Protein AF-A0A436BIY8-F1 (afdb_monomer_lite)

Secondary structure (DSSP, 8-state):
-HHHHSHHHHHHHHT-TTEEEEEE-TTSEEEEEETTTEEEEEEEE--

Sequence (47 aa):
MLRTALGPAIARFLEAPDIVEVMLNPDGRLWVDRLREGLCATDELLV

pLDDT: mean 93.42, std 5.83, range [75.81, 98.06]

Radius of gyration: 10.49 Å; chains: 1; bounding box: 26×21×24 Å

Foldseek 3Di:
DVLVVVDPVVNVLVPDPFWDDWDQDPQQWIWTQGHPPGIGTDPDGDD

Structure (mmCIF, N/CA/C/O backbone):
data_AF-A0A436BIY8-F1
#
_entry.id   AF-A0A436BIY8-F1
#
loop_
_atom_site.group_PDB
_atom_site.id
_atom_site.type_symbol
_atom_site.label_atom_id
_atom_site.label_alt_id
_atom_site.label_comp_id
_atom_site.label_asym_id
_atom_site.label_entity_id
_atom_site.label_seq_id
_atom_site.pdbx_PDB_ins_code
_atom_site.Cartn_x
_atom_site.Cartn_y
_atom_site.Cartn_z
_atom_site.occupancy
_atom_site.B_iso_or_equiv
_atom_site.auth_seq_id
_atom_site.auth_comp_id
_atom_site.auth_asym_id
_atom_site.auth_atom_id
_atom_site.pdbx_PDB_model_num
ATOM 1 N N . MET A 1 1 ? 15.439 10.925 0.191 1.00 76.31 1 MET A N 1
ATOM 2 C CA . MET A 1 1 ? 14.390 10.822 1.233 1.00 76.31 1 MET A CA 1
ATOM 3 C C . MET A 1 1 ? 13.469 9.662 0.873 1.00 76.31 1 MET A C 1
ATOM 5 O O . MET A 1 1 ? 13.214 9.476 -0.306 1.00 76.31 1 MET A O 1
ATOM 9 N N . LEU A 1 2 ? 12.976 8.877 1.836 1.00 76.00 2 LEU A N 1
ATOM 10 C CA . LEU A 1 2 ? 12.178 7.669 1.554 1.00 76.00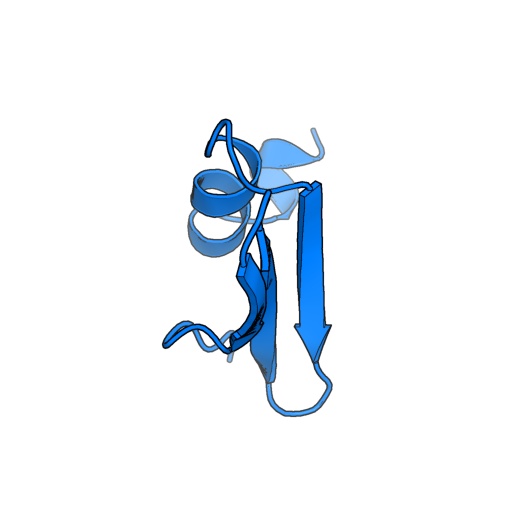 2 LEU A CA 1
ATOM 11 C C . LEU A 1 2 ? 10.890 7.968 0.758 1.00 76.00 2 LEU A C 1
ATOM 13 O O . LEU A 1 2 ? 10.588 7.272 -0.203 1.00 76.00 2 LEU A O 1
ATOM 17 N N . ARG A 1 3 ? 10.194 9.071 1.073 1.00 75.81 3 ARG A N 1
ATOM 18 C CA . ARG A 1 3 ? 8.964 9.492 0.372 1.00 75.81 3 ARG A CA 1
ATOM 19 C C . ARG A 1 3 ? 9.164 9.713 -1.133 1.00 75.81 3 ARG A C 1
ATOM 21 O O . ARG A 1 3 ? 8.292 9.366 -1.916 1.00 75.81 3 ARG A O 1
ATOM 28 N N . THR A 1 4 ? 10.313 10.252 -1.548 1.00 82.56 4 THR A N 1
ATOM 29 C CA . THR A 1 4 ? 10.616 10.456 -2.975 1.00 82.56 4 THR A CA 1
ATOM 30 C C . THR A 1 4 ? 11.051 9.168 -3.670 1.00 82.56 4 THR A C 1
ATOM 32 O O . THR A 1 4 ? 10.927 9.074 -4.882 1.00 82.56 4 THR A O 1
ATOM 35 N N . ALA A 1 5 ? 11.565 8.186 -2.922 1.00 88.12 5 ALA A N 1
ATOM 36 C CA . ALA A 1 5 ? 12.006 6.904 -3.470 1.00 88.12 5 ALA A CA 1
ATOM 37 C C . ALA A 1 5 ? 10.835 5.950 -3.757 1.00 88.12 5 ALA A C 1
ATOM 39 O O . ALA A 1 5 ? 10.901 5.173 -4.700 1.00 88.12 5 ALA A O 1
ATOM 40 N N . LEU A 1 6 ? 9.766 6.024 -2.960 1.00 88.69 6 LEU A N 1
ATOM 41 C CA . LEU A 1 6 ? 8.611 5.123 -3.057 1.00 88.69 6 LEU A CA 1
ATOM 42 C C . LEU A 1 6 ? 7.586 5.523 -4.135 1.00 88.69 6 LEU A C 1
ATOM 44 O O . LEU A 1 6 ? 6.668 4.763 -4.429 1.00 88.69 6 LEU A O 1
ATOM 48 N N . GLY A 1 7 ? 7.735 6.706 -4.734 1.00 90.19 7 GLY A N 1
ATOM 49 C CA . GLY A 1 7 ? 6.836 7.195 -5.776 1.00 90.19 7 GLY A CA 1
ATOM 50 C C . GLY A 1 7 ? 5.436 7.594 -5.273 1.00 90.19 7 GLY A C 1
ATOM 51 O O . GLY A 1 7 ? 5.063 7.343 -4.123 1.00 90.19 7 GLY A O 1
ATOM 52 N N . PRO A 1 8 ? 4.636 8.245 -6.136 1.00 89.88 8 PRO A N 1
ATOM 53 C CA . PRO A 1 8 ? 3.333 8.796 -5.758 1.00 89.88 8 PRO A CA 1
ATOM 54 C C . PRO A 1 8 ? 2.298 7.715 -5.414 1.00 89.88 8 PRO A C 1
ATOM 56 O O . PRO A 1 8 ? 1.379 7.973 -4.638 1.00 89.88 8 PRO A O 1
ATOM 59 N N . ALA A 1 9 ? 2.447 6.508 -5.968 1.00 89.81 9 ALA A N 1
ATOM 60 C CA . ALA A 1 9 ? 1.507 5.419 -5.745 1.00 89.81 9 ALA A CA 1
ATOM 61 C C . ALA A 1 9 ? 1.508 4.929 -4.296 1.00 89.81 9 ALA A C 1
ATOM 63 O O . ALA A 1 9 ? 0.456 4.838 -3.674 1.00 89.81 9 ALA A O 1
ATOM 64 N N . ILE A 1 10 ? 2.692 4.695 -3.730 1.00 93.69 10 ILE A N 1
ATOM 65 C CA . ILE A 1 10 ? 2.834 4.274 -2.333 1.00 93.69 10 ILE A CA 1
ATOM 66 C C . ILE A 1 10 ? 2.624 5.467 -1.391 1.00 93.69 10 ILE A C 1
ATOM 68 O O . ILE A 1 10 ? 1.991 5.320 -0.346 1.00 93.69 10 ILE A O 1
ATOM 72 N N . ALA A 1 11 ? 3.102 6.663 -1.762 1.00 92.94 11 ALA A N 1
ATOM 73 C CA . ALA A 1 11 ? 2.998 7.855 -0.918 1.00 92.94 11 ALA A CA 1
ATOM 74 C C . ALA A 1 11 ? 1.551 8.182 -0.515 1.00 92.94 11 ALA A C 1
ATOM 76 O O . ALA A 1 11 ? 1.317 8.508 0.646 1.00 92.94 11 ALA A O 1
ATOM 77 N N . ARG A 1 12 ? 0.583 8.017 -1.430 1.00 92.88 12 ARG A N 1
ATOM 78 C CA . ARG A 1 12 ? -0.836 8.272 -1.134 1.00 92.88 12 ARG A CA 1
ATOM 79 C C . ARG A 1 12 ? -1.374 7.373 -0.017 1.00 92.88 12 ARG A C 1
ATOM 81 O O . ARG A 1 12 ? -2.175 7.816 0.796 1.00 92.88 12 ARG A O 1
ATOM 88 N N . PHE A 1 13 ? -0.940 6.112 0.019 1.00 95.12 13 PHE A N 1
ATOM 89 C CA . PHE A 1 13 ? -1.399 5.153 1.020 1.00 95.12 13 PHE A CA 1
ATOM 90 C C . PHE A 1 13 ? -0.757 5.436 2.378 1.00 95.12 13 PHE A C 1
ATOM 92 O O . PHE A 1 13 ? -1.431 5.355 3.395 1.00 95.12 13 PHE A O 1
ATOM 99 N N . LEU A 1 14 ? 0.508 5.866 2.390 1.00 92.81 14 LEU A N 1
ATOM 100 C CA . LEU A 1 14 ? 1.200 6.290 3.612 1.00 92.81 14 LEU A CA 1
ATOM 101 C C . LEU A 1 14 ? 0.637 7.583 4.227 1.00 92.81 14 LEU A C 1
ATOM 103 O O . LEU A 1 14 ? 0.952 7.903 5.370 1.00 92.81 14 LEU A O 1
ATOM 107 N N . GLU A 1 15 ? -0.137 8.359 3.469 1.00 93.25 15 GLU A N 1
ATOM 108 C CA . GLU A 1 15 ? -0.788 9.589 3.934 1.00 93.25 15 GLU A CA 1
ATOM 109 C C . GLU A 1 15 ? -2.223 9.353 4.427 1.00 93.25 15 GLU A C 1
ATOM 111 O O . GLU A 1 15 ? -2.798 10.232 5.071 1.00 93.25 15 GLU A O 1
ATOM 116 N N . ALA A 1 16 ? -2.800 8.177 4.162 1.00 95.44 16 ALA A N 1
ATOM 117 C CA . ALA A 1 16 ? -4.149 7.847 4.596 1.00 95.44 16 ALA A CA 1
ATOM 118 C C . ALA A 1 16 ? -4.172 7.563 6.114 1.00 95.44 16 ALA A C 1
ATOM 120 O O . ALA A 1 16 ? -3.454 6.679 6.582 1.00 95.44 16 ALA A O 1
ATOM 121 N N . PRO A 1 17 ? -4.998 8.280 6.901 1.00 96.62 17 PRO A N 1
ATOM 122 C CA . PRO A 1 17 ? -4.967 8.210 8.367 1.00 96.62 17 PRO A CA 1
ATOM 123 C C . PRO A 1 17 ? -5.468 6.880 8.941 1.00 96.62 17 PRO A C 1
ATOM 125 O O . PRO A 1 17 ? -5.304 6.615 10.129 1.00 96.62 17 PRO A O 1
ATOM 128 N N . ASP A 1 18 ? -6.121 6.068 8.121 1.00 97.38 18 ASP A N 1
ATOM 129 C CA . ASP A 1 18 ? -6.688 4.781 8.483 1.00 97.38 18 ASP A CA 1
ATOM 130 C C . ASP A 1 18 ? -5.891 3.591 7.938 1.00 97.38 18 ASP A C 1
ATOM 132 O O . ASP A 1 18 ? -6.273 2.455 8.200 1.00 97.38 18 ASP A O 1
ATOM 136 N N . ILE A 1 19 ? -4.784 3.821 7.227 1.00 97.25 19 ILE A N 1
ATOM 137 C CA . ILE A 1 19 ? -3.891 2.761 6.751 1.00 97.25 19 ILE A CA 1
ATOM 138 C C . ILE A 1 19 ? -2.756 2.552 7.755 1.00 97.25 19 ILE A C 1
ATOM 140 O O . ILE A 1 19 ? -2.081 3.494 8.164 1.00 97.25 19 ILE A O 1
ATOM 144 N N . VAL A 1 20 ? -2.545 1.294 8.139 1.00 97.19 20 VAL A N 1
ATOM 145 C CA . VAL A 1 20 ? -1.514 0.868 9.095 1.00 97.19 20 VAL A CA 1
ATOM 146 C C . VAL A 1 20 ? -0.272 0.352 8.371 1.00 97.19 20 VAL A C 1
ATOM 148 O O . VAL A 1 20 ? 0.851 0.660 8.770 1.00 97.19 20 VAL A O 1
ATOM 151 N N . GLU A 1 21 ? -0.465 -0.403 7.290 1.00 96.94 21 GLU A N 1
ATOM 152 C CA . GLU A 1 21 ? 0.607 -1.041 6.525 1.00 96.94 21 GLU A CA 1
ATOM 153 C C . GLU A 1 21 ? 0.327 -0.965 5.017 1.00 9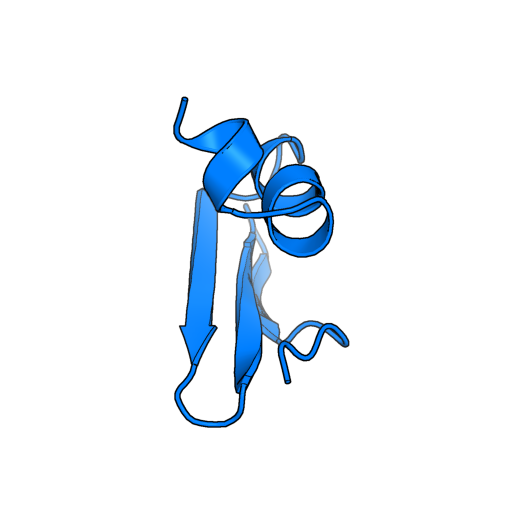6.94 21 GLU A C 1
ATOM 155 O O . GLU A 1 21 ? -0.824 -1.043 4.585 1.00 96.94 21 GLU A O 1
ATOM 160 N N . VAL A 1 22 ? 1.390 -0.825 4.216 1.00 96.31 22 VAL A N 1
ATOM 161 C CA . VAL A 1 22 ? 1.357 -0.914 2.748 1.00 96.31 22 VAL A CA 1
ATOM 162 C C . VAL A 1 22 ? 2.349 -1.985 2.312 1.00 96.31 22 VAL A C 1
ATOM 164 O O . VAL A 1 22 ? 3.540 -1.887 2.605 1.00 96.31 22 VAL A O 1
ATOM 167 N N . MET A 1 23 ? 1.867 -2.984 1.583 1.00 96.44 23 MET A N 1
ATOM 168 C CA . MET A 1 23 ? 2.642 -4.137 1.134 1.00 96.44 23 MET A CA 1
ATOM 169 C C . MET A 1 23 ? 2.670 -4.189 -0.390 1.00 96.44 23 MET A C 1
ATOM 171 O O . MET A 1 23 ? 1.621 -4.135 -1.029 1.00 96.44 23 MET A O 1
ATOM 175 N N . LEU A 1 24 ? 3.857 -4.351 -0.976 1.00 95.06 24 LEU A N 1
ATOM 176 C CA . LEU A 1 24 ? 4.004 -4.734 -2.379 1.00 95.06 24 LEU A CA 1
ATOM 177 C C . LEU A 1 24 ? 4.144 -6.249 -2.465 1.00 95.06 24 LEU A C 1
ATOM 179 O O . LEU A 1 24 ? 5.124 -6.808 -1.971 1.00 95.06 24 LEU A O 1
ATOM 183 N N . ASN A 1 25 ? 3.167 -6.899 -3.091 1.00 95.56 25 ASN A N 1
ATOM 184 C CA . ASN A 1 25 ? 3.194 -8.339 -3.285 1.00 95.56 25 ASN A CA 1
ATOM 185 C C . ASN A 1 25 ? 3.981 -8.742 -4.544 1.00 95.56 25 ASN A C 1
ATOM 187 O O . ASN A 1 25 ? 4.169 -7.926 -5.448 1.00 95.56 25 ASN A O 1
ATOM 191 N N . PRO A 1 26 ? 4.448 -10.007 -4.628 1.00 96.94 26 PRO A N 1
ATOM 192 C CA . PRO A 1 26 ? 5.240 -10.492 -5.764 1.00 96.94 26 PRO A CA 1
ATOM 193 C C . PRO A 1 26 ? 4.539 -10.426 -7.127 1.00 96.94 26 PRO A C 1
ATOM 195 O O . PRO A 1 26 ? 5.205 -10.455 -8.156 1.00 96.94 26 PRO A O 1
ATOM 198 N N . ASP A 1 27 ? 3.208 -10.347 -7.143 1.00 96.00 27 ASP A N 1
ATOM 199 C CA . ASP A 1 27 ? 2.388 -10.152 -8.343 1.00 96.00 27 ASP A CA 1
ATOM 200 C C . ASP A 1 27 ? 2.320 -8.679 -8.797 1.00 96.00 27 ASP A C 1
ATOM 202 O O . ASP A 1 27 ? 1.613 -8.353 -9.750 1.00 96.00 27 ASP A O 1
ATOM 206 N N . GLY A 1 28 ? 3.042 -7.787 -8.115 1.00 95.00 28 GLY A N 1
ATOM 207 C CA . GLY A 1 28 ? 3.080 -6.353 -8.382 1.00 95.00 28 GLY A CA 1
ATOM 208 C C . GLY A 1 28 ? 1.918 -5.578 -7.762 1.00 95.00 28 GLY A C 1
ATOM 209 O O . GLY A 1 28 ? 1.898 -4.350 -7.843 1.00 95.00 28 GLY A O 1
ATOM 210 N N . ARG A 1 29 ? 0.946 -6.245 -7.126 1.00 97.00 29 ARG A N 1
ATOM 211 C CA . ARG A 1 29 ? -0.212 -5.572 -6.531 1.00 97.00 29 ARG A CA 1
ATOM 212 C C . ARG A 1 29 ? 0.119 -5.003 -5.161 1.00 97.00 29 ARG A C 1
ATOM 214 O O . ARG A 1 29 ? 0.733 -5.671 -4.327 1.00 97.00 29 ARG A O 1
ATOM 221 N N . LEU A 1 30 ? -0.376 -3.796 -4.892 1.00 97.12 30 LEU A N 1
ATOM 222 C CA . LEU A 1 30 ? -0.354 -3.249 -3.541 1.00 97.12 30 LEU A CA 1
ATOM 223 C C . LEU A 1 30 ? -1.530 -3.761 -2.710 1.00 97.12 30 LEU A C 1
ATOM 225 O O . LEU A 1 30 ? -2.684 -3.781 -3.151 1.00 97.12 30 LEU A O 1
ATOM 229 N N . TRP A 1 31 ? -1.222 -4.139 -1.479 1.00 97.88 31 TRP A N 1
ATOM 230 C CA . TRP A 1 31 ? -2.179 -4.474 -0.435 1.00 97.88 31 TRP A CA 1
ATOM 231 C C . TRP A 1 31 ? -2.009 -3.501 0.728 1.00 97.88 31 TRP A C 1
ATOM 233 O O . TRP A 1 31 ? -0.915 -2.978 0.950 1.00 97.88 31 TRP A O 1
ATOM 243 N N . VAL A 1 32 ? -3.095 -3.240 1.449 1.00 98.06 32 VAL A N 1
ATOM 244 C CA . VAL A 1 32 ? -3.101 -2.338 2.603 1.00 98.06 32 VAL A CA 1
ATOM 245 C C . VAL A 1 32 ? -3.801 -2.995 3.781 1.00 98.06 32 VAL A C 1
ATOM 247 O O . VAL A 1 32 ? -4.817 -3.660 3.593 1.00 98.06 32 VAL A O 1
ATOM 250 N N . ASP A 1 33 ? -3.280 -2.795 4.987 1.00 98.00 33 ASP A N 1
ATOM 251 C CA . ASP A 1 33 ? -4.027 -3.064 6.219 1.00 98.00 33 ASP A CA 1
ATOM 252 C C . ASP A 1 33 ? -4.710 -1.772 6.672 1.00 98.00 33 ASP A C 1
ATOM 254 O O . ASP A 1 33 ? -4.040 -0.753 6.879 1.00 98.00 33 ASP A O 1
ATOM 258 N N . ARG A 1 34 ? -6.040 -1.794 6.788 1.00 97.62 34 ARG A N 1
ATOM 259 C CA . ARG A 1 34 ? -6.845 -0.630 7.164 1.00 97.62 34 ARG A CA 1
ATOM 260 C C . ARG A 1 34 ? -7.502 -0.832 8.524 1.00 97.62 34 ARG A C 1
ATOM 262 O O . ARG A 1 34 ? -8.088 -1.874 8.820 1.00 97.62 34 ARG A O 1
ATOM 269 N N . LEU A 1 35 ? -7.482 0.218 9.342 1.00 97.50 35 LEU A N 1
ATOM 270 C CA . LEU A 1 35 ? -8.150 0.255 10.636 1.00 97.50 35 LEU A CA 1
ATOM 271 C C . LEU A 1 35 ? -9.607 -0.198 10.499 1.00 97.50 35 LEU A C 1
ATOM 273 O O . LEU A 1 35 ? -10.39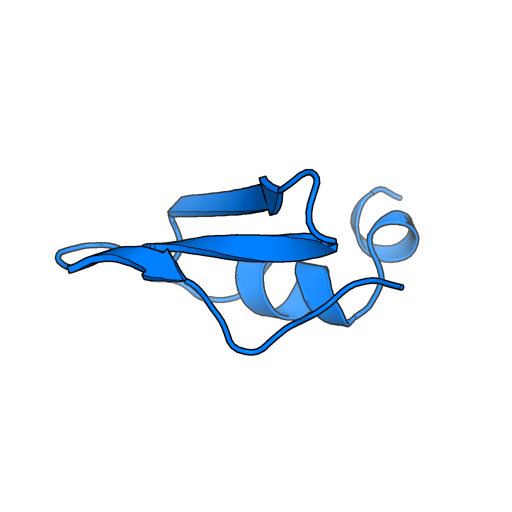3 0.411 9.781 1.00 97.50 35 LEU A O 1
ATOM 277 N N . ARG A 1 36 ? -9.974 -1.225 11.275 1.00 94.88 36 ARG A N 1
ATOM 278 C CA . ARG A 1 36 ? -11.325 -1.818 11.357 1.00 94.88 36 ARG A CA 1
ATOM 279 C C . ARG A 1 36 ? -11.771 -2.643 10.143 1.00 94.88 36 ARG A C 1
ATOM 281 O O . ARG A 1 36 ? -12.780 -3.329 10.270 1.00 94.88 36 ARG A O 1
ATOM 288 N N . GLU A 1 37 ? -11.039 -2.626 9.031 1.00 96.31 37 GLU A N 1
ATOM 289 C CA . GLU A 1 37 ? -11.337 -3.435 7.835 1.00 96.31 37 GLU A CA 1
ATOM 290 C C . GLU A 1 37 ? -10.361 -4.610 7.668 1.00 96.31 37 GLU A C 1
ATOM 292 O O . GLU A 1 37 ? -10.740 -5.655 7.141 1.00 96.31 37 GLU A O 1
ATOM 297 N N . GLY A 1 38 ? -9.142 -4.482 8.198 1.00 96.69 38 GLY A N 1
ATOM 298 C CA . GLY A 1 38 ? -8.090 -5.479 8.061 1.00 96.69 38 GLY A CA 1
ATOM 299 C C . GLY A 1 38 ? -7.405 -5.405 6.697 1.00 96.69 38 GLY A C 1
ATOM 300 O O . GLY A 1 38 ? -7.359 -4.358 6.049 1.00 96.69 38 GLY A O 1
ATOM 301 N N . LEU A 1 39 ? -6.862 -6.543 6.268 1.00 97.88 39 LEU A N 1
ATOM 302 C CA . LEU A 1 39 ? -6.058 -6.650 5.059 1.00 97.88 39 LEU A CA 1
ATOM 303 C C . LEU A 1 39 ? -6.928 -6.627 3.786 1.00 97.88 39 LEU A C 1
ATOM 305 O O . LEU A 1 39 ? -7.744 -7.523 3.558 1.00 97.88 39 LEU A O 1
ATOM 309 N N . CYS A 1 40 ? -6.688 -5.644 2.919 1.00 97.19 40 CYS A N 1
ATOM 310 C CA . CYS A 1 40 ? -7.428 -5.407 1.682 1.00 97.19 40 CYS A CA 1
ATOM 311 C C . CYS A 1 40 ? -6.493 -5.307 0.468 1.00 97.19 40 CYS A C 1
ATOM 313 O O . CYS A 1 40 ? -5.466 -4.624 0.497 1.00 97.19 40 CYS A O 1
ATOM 315 N N . ALA A 1 41 ? -6.885 -5.933 -0.642 1.00 97.25 41 ALA A N 1
ATOM 316 C CA . ALA A 1 41 ? -6.242 -5.701 -1.931 1.00 97.25 41 ALA A CA 1
ATOM 317 C C . ALA A 1 41 ? -6.650 -4.331 -2.495 1.00 97.25 41 ALA A C 1
ATOM 319 O O . ALA A 1 41 ? -7.804 -3.920 -2.368 1.00 97.25 41 ALA A O 1
ATOM 320 N N . THR A 1 42 ? -5.713 -3.646 -3.149 1.00 96.31 42 THR A N 1
ATOM 321 C CA . THR A 1 42 ? -5.992 -2.419 -3.909 1.00 96.31 42 THR A CA 1
ATOM 322 C C . THR A 1 42 ? -6.024 -2.705 -5.409 1.00 96.31 42 THR A C 1
ATOM 324 O O . THR A 1 42 ? -5.560 -3.756 -5.861 1.00 96.31 42 THR A O 1
ATOM 327 N N . ASP A 1 43 ? -6.519 -1.745 -6.187 1.00 96.00 43 ASP A N 1
AT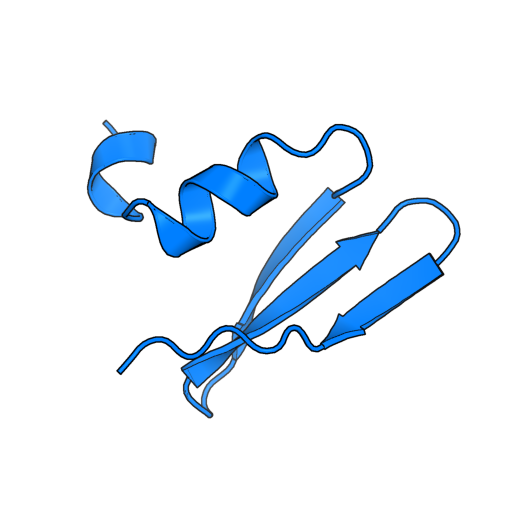OM 328 C CA . ASP A 1 43 ? -6.430 -1.779 -7.650 1.00 96.00 43 ASP A CA 1
ATOM 329 C C . ASP A 1 43 ? -5.069 -1.279 -8.181 1.00 96.00 43 ASP A C 1
ATOM 331 O O . ASP A 1 43 ? -4.857 -1.232 -9.392 1.00 96.00 43 ASP A O 1
ATOM 335 N N . GLU A 1 44 ? -4.127 -0.908 -7.301 1.00 96.31 44 GLU A N 1
ATOM 336 C CA . GLU A 1 44 ? -2.810 -0.415 -7.710 1.00 96.31 44 GLU A CA 1
ATOM 337 C C . GLU A 1 44 ? -1.856 -1.563 -8.065 1.00 96.31 44 GLU A C 1
ATOM 339 O O . GLU A 1 44 ? -1.635 -2.484 -7.271 1.00 96.31 44 GLU A O 1
ATOM 344 N N . LEU A 1 45 ? -1.231 -1.454 -9.238 1.00 95.50 45 LEU A N 1
ATOM 345 C CA . LEU A 1 45 ? -0.178 -2.343 -9.723 1.00 95.50 45 LE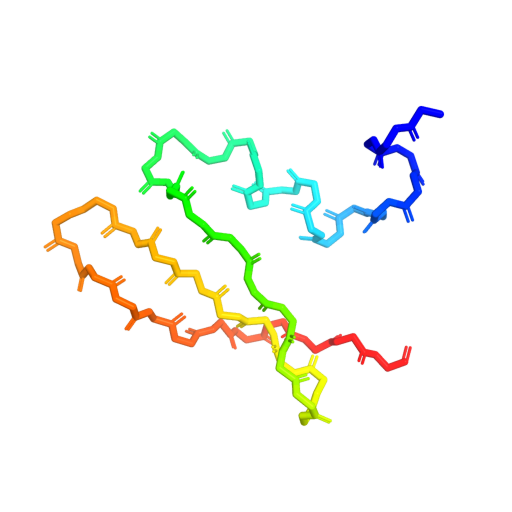U A CA 1
ATOM 346 C C . LEU A 1 45 ? 1.097 -1.536 -9.973 1.00 95.50 45 LEU A C 1
ATOM 348 O O . LEU A 1 45 ? 1.062 -0.521 -10.669 1.00 95.50 45 LEU A O 1
ATOM 352 N N . LEU A 1 46 ? 2.219 -2.007 -9.438 1.00 91.19 46 LEU A N 1
ATOM 353 C CA . LEU A 1 46 ? 3.546 -1.498 -9.766 1.00 91.19 46 LEU A CA 1
ATOM 354 C C . LEU A 1 46 ? 4.189 -2.451 -10.778 1.00 91.19 46 LEU A C 1
ATOM 356 O O . LEU A 1 46 ? 4.468 -3.606 -10.451 1.00 91.19 46 LEU A O 1
ATOM 360 N N . VAL A 1 47 ? 4.370 -1.957 -12.005 1.00 81.69 47 VAL A N 1
ATOM 361 C CA . VAL A 1 47 ? 5.047 -2.641 -13.121 1.00 81.69 47 VAL A CA 1
ATOM 362 C C . VAL A 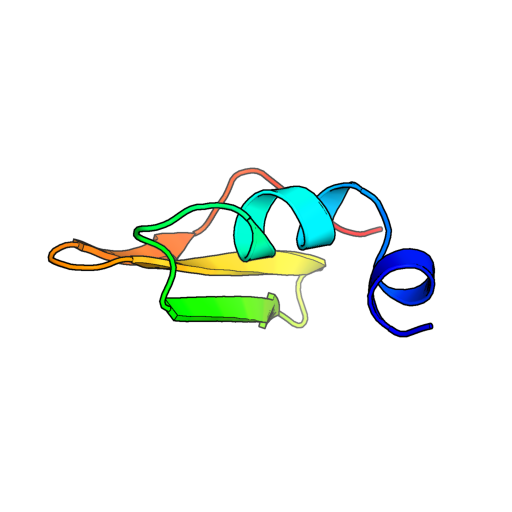1 47 ? 6.432 -2.067 -13.369 1.00 81.69 47 VAL A C 1
ATOM 364 O O . VAL A 1 47 ? 6.615 -0.848 -13.143 1.00 81.69 47 VAL A O 1
#